Protein AF-A0A1R3GXD6-F1 (afdb_monomer)

Nearest PDB structures (foldseek):
  7ms2-assembly1_B  TM=8.684E-01  e=3.725E-03  Acetivibrio thermocellus AD2
  5tf0-assembly1_B  TM=8.645E-01  e=7.973E-03  Bacteroides intestinalis DSM 17393
  8j9f-assembly2_A  TM=7.943E-01  e=5.449E-03  Paenibacillus relictisesami
  8xru-assembly1_B  TM=8.724E-01  e=1.373E-02  Cellulosimicrobium
  8j9f-assembly1_B  TM=7.956E-01  e=7.973E-03  Paenibacillus relictisesami

InterPro domains:
  IPR013783 Immunoglobulin-like fold [G3DSA:2.60.40.10] (4-85)
  IPR026891 Fibronectin type III-like domain [PF14310] (20-73)
  IPR026891 Fibronectin type III-like domain [SM01217] (20-86)
  IPR044993 Beta-D-xylosidase [PTHR42721] (5-80)

Foldseek 3Di:
DDKDKDKDKDFAQAQAKDKDKDWDWDADDPDAPPWDRIDTQDMDIDTAGHRGIDIDMDIGPCQSRQFTQHPVRDTDNDDDDDDDDD

Mean predicted aligned error: 11.19 Å

Secondary structure (DSSP, 8-state):
--EEEEEEEEE--SSS-EEEEEEEEE-PPTT-TT--S-EEEEEEEEEE-TT-EEEEEEEEEHHHHH-EE-TTS-EE---S--PPP-

Organism: NCBI:txid93759

pLDDT: mean 70.85, std 17.81, range [33.69, 92.5]

Sequence (86 aa):
MMMGNFEIAVKNVGQKDGSDVVLVYSVPSKGIEGTPIKQLVEFERVNVGAKESKNVKFVLNACKALSIVDTTGYTLLPAGYRGFTR

Structure (mmCIF, N/CA/C/O backbone):
data_AF-A0A1R3GXD6-F1
#
_entry.id   AF-A0A1R3GXD6-F1
#
loop_
_atom_site.group_PDB
_atom_site.id
_atom_site.type_symbol
_atom_site.label_atom_id
_atom_site.label_alt_id
_atom_site.label_comp_id
_atom_site.label_asym_id
_atom_site.label_entity_id
_atom_site.label_seq_id
_atom_site.pdbx_PDB_ins_code
_atom_site.Cartn_x
_atom_site.Cartn_y
_atom_site.Cartn_z
_atom_site.occupancy
_atom_site.B_iso_or_equiv
_atom_site.auth_seq_id
_atom_site.auth_comp_id
_atom_site.auth_asym_id
_atom_site.auth_atom_id
_atom_site.pdbx_PDB_model_num
ATOM 1 N N . MET A 1 1 ? 20.605 0.083 1.344 1.00 49.94 1 MET A N 1
ATOM 2 C CA . MET A 1 1 ? 19.246 -0.330 0.922 1.00 49.94 1 MET A CA 1
ATOM 3 C C . MET A 1 1 ? 18.280 0.721 1.441 1.00 49.94 1 MET A C 1
ATOM 5 O O . MET A 1 1 ? 18.2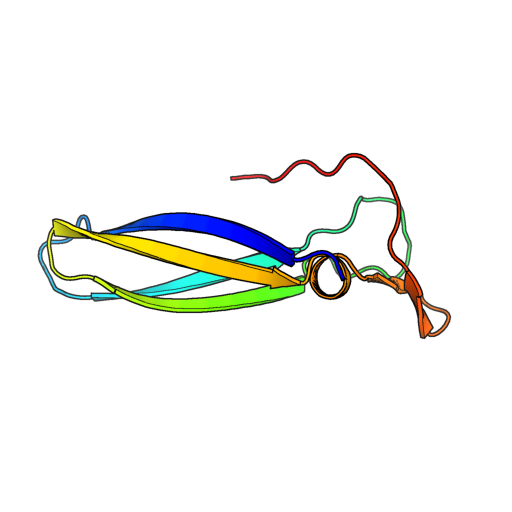92 0.959 2.640 1.00 49.94 1 MET A O 1
ATOM 9 N N . MET A 1 2 ? 17.556 1.430 0.571 1.00 54.47 2 MET A N 1
ATOM 10 C CA . MET A 1 2 ? 16.730 2.572 0.987 1.00 54.47 2 MET A CA 1
ATOM 11 C C . MET A 1 2 ? 15.314 2.081 1.315 1.00 54.47 2 MET A C 1
ATOM 13 O O . M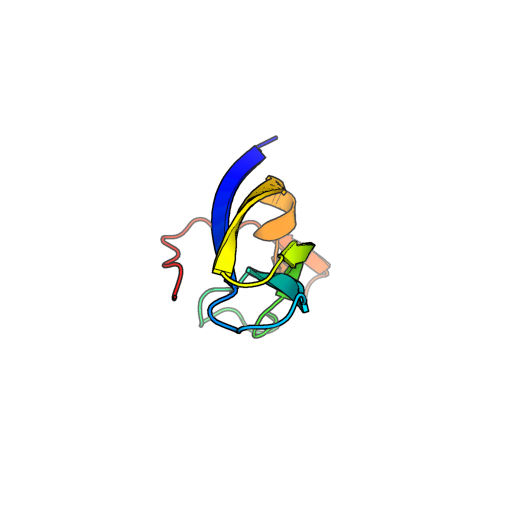ET A 1 2 ? 14.587 1.628 0.429 1.00 54.47 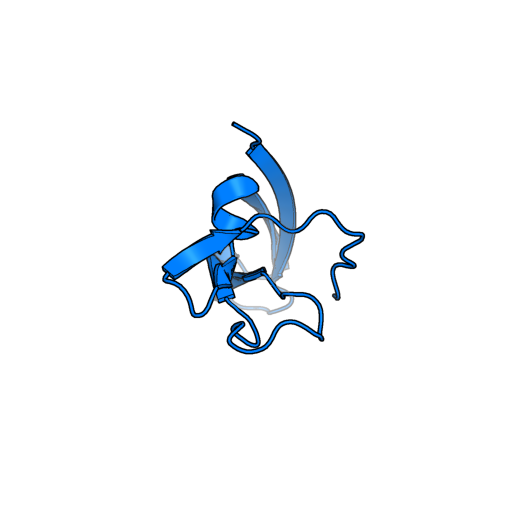2 MET A O 1
ATOM 17 N N . MET A 1 3 ? 14.959 2.103 2.598 1.00 61.34 3 MET A N 1
ATOM 18 C CA . MET A 1 3 ? 13.616 1.792 3.087 1.00 61.34 3 MET A CA 1
ATOM 19 C C . MET A 1 3 ? 12.883 3.103 3.349 1.00 61.34 3 MET A C 1
A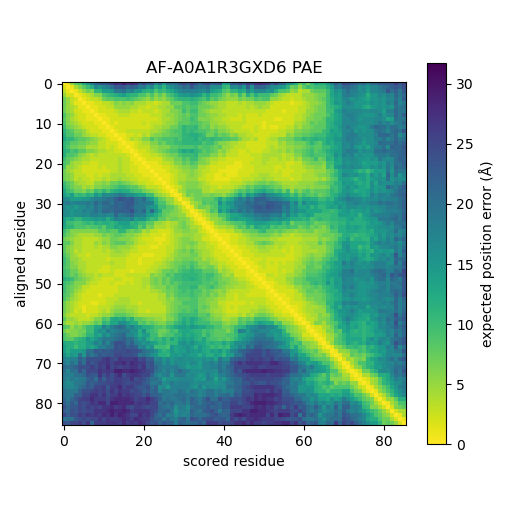TOM 21 O O . MET A 1 3 ? 13.380 3.946 4.091 1.00 61.34 3 MET A O 1
ATOM 25 N N . GLY A 1 4 ? 11.729 3.277 2.715 1.00 68.94 4 GLY A N 1
ATOM 26 C CA . GLY A 1 4 ? 10.802 4.358 3.021 1.00 68.94 4 GLY A CA 1
ATOM 27 C C . GLY A 1 4 ? 9.635 3.800 3.820 1.00 68.94 4 GLY A C 1
ATOM 28 O O . GLY A 1 4 ? 9.148 2.711 3.520 1.00 68.94 4 GLY A O 1
ATOM 29 N N . ASN A 1 5 ? 9.175 4.535 4.824 1.00 79.69 5 ASN A N 1
ATOM 30 C CA . ASN A 1 5 ? 7.941 4.215 5.524 1.00 79.69 5 ASN A CA 1
ATOM 31 C C . ASN A 1 5 ? 6.984 5.399 5.454 1.00 79.69 5 ASN A C 1
ATOM 33 O O . ASN A 1 5 ? 7.400 6.550 5.576 1.00 79.69 5 ASN A O 1
ATOM 37 N N . PHE A 1 6 ? 5.702 5.110 5.294 1.00 81.88 6 PHE A N 1
ATOM 38 C CA . PHE A 1 6 ? 4.643 6.101 5.431 1.00 81.88 6 PHE A CA 1
ATOM 39 C C . PHE A 1 6 ? 3.406 5.457 6.046 1.00 81.88 6 PHE A C 1
ATOM 41 O O . PHE A 1 6 ? 3.264 4.233 6.053 1.00 81.88 6 PHE A O 1
ATOM 48 N N . GLU A 1 7 ? 2.517 6.293 6.568 1.00 85.44 7 GLU A N 1
ATOM 49 C CA . GLU A 1 7 ? 1.273 5.859 7.194 1.00 85.44 7 GLU A CA 1
ATOM 50 C C . GLU A 1 7 ? 0.076 6.505 6.500 1.00 85.44 7 GLU A C 1
ATOM 52 O O . GLU A 1 7 ? 0.116 7.683 6.139 1.00 85.44 7 GLU A O 1
ATOM 57 N N . ILE A 1 8 ? -0.986 5.724 6.309 1.00 85.94 8 ILE A N 1
ATOM 58 C CA . ILE A 1 8 ? -2.259 6.183 5.748 1.00 85.94 8 ILE A CA 1
ATOM 59 C C . ILE A 1 8 ? -3.358 5.907 6.768 1.00 85.94 8 ILE A C 1
ATOM 61 O O . ILE A 1 8 ? -3.485 4.790 7.263 1.00 85.94 8 ILE A O 1
ATOM 65 N N . ALA A 1 9 ? -4.174 6.917 7.063 1.00 88.88 9 ALA A N 1
ATOM 66 C CA . ALA A 1 9 ? -5.354 6.763 7.902 1.00 88.88 9 ALA A CA 1
ATOM 67 C C . ALA A 1 9 ? -6.555 6.314 7.056 1.00 88.88 9 ALA A C 1
ATOM 69 O O . ALA A 1 9 ? -7.023 7.052 6.186 1.00 88.88 9 ALA A O 1
ATOM 70 N N . VAL A 1 10 ? -7.078 5.121 7.331 1.00 89.56 10 VAL A N 1
ATOM 71 C CA . VAL A 1 10 ? -8.309 4.587 6.739 1.00 89.56 10 VAL A CA 1
ATOM 72 C C . VAL A 1 10 ? -9.446 4.792 7.726 1.00 89.56 10 VAL A C 1
ATOM 74 O O . VAL A 1 10 ? -9.391 4.299 8.851 1.00 89.56 10 VAL A O 1
ATOM 77 N N . LYS A 1 11 ? -10.492 5.507 7.309 1.00 91.44 11 LYS A N 1
ATOM 78 C CA . LYS A 1 11 ? -11.671 5.785 8.134 1.00 91.44 11 LYS A CA 1
ATOM 79 C C . LYS A 1 11 ? -12.913 5.144 7.535 1.00 91.44 11 LYS A C 1
ATOM 81 O O . LYS A 1 11 ? -13.317 5.498 6.429 1.00 91.44 11 LYS A O 1
ATOM 86 N N . ASN A 1 12 ? -13.565 4.277 8.302 1.00 91.62 12 ASN A N 1
ATOM 87 C CA . ASN A 1 12 ? -14.879 3.762 7.947 1.00 91.62 12 ASN A CA 1
ATOM 88 C C . ASN A 1 12 ? -15.939 4.794 8.354 1.00 91.62 12 ASN A C 1
ATOM 90 O O . ASN A 1 12 ? -16.194 5.020 9.533 1.00 91.62 12 ASN A O 1
ATOM 94 N N . VAL A 1 13 ? -16.555 5.445 7.370 1.00 92.50 13 VAL A N 1
ATOM 95 C CA . VAL A 1 13 ? -17.643 6.419 7.588 1.00 92.50 13 VAL A CA 1
ATOM 96 C C . VAL A 1 13 ? -19.032 5.769 7.638 1.00 92.50 13 VAL A C 1
ATOM 98 O O . VAL A 1 13 ? -20.033 6.457 7.832 1.00 92.50 13 VAL A O 1
ATOM 101 N N . GLY A 1 14 ? -19.104 4.450 7.458 1.00 90.19 14 GLY A N 1
ATOM 102 C CA . GLY A 1 14 ? -20.328 3.665 7.496 1.00 90.19 14 GLY A CA 1
ATOM 103 C C . GLY A 1 14 ? -20.785 3.306 8.911 1.00 90.19 14 GLY A C 1
ATOM 104 O O . GLY A 1 14 ? -20.085 3.491 9.906 1.00 90.19 14 GLY A O 1
ATOM 105 N N . GLN A 1 15 ? -22.001 2.762 8.987 1.00 91.56 15 GLN A N 1
ATOM 106 C CA . GLN A 1 15 ? -22.620 2.289 10.234 1.00 91.56 15 GLN A CA 1
ATOM 107 C C . GLN A 1 15 ? -22.390 0.795 10.501 1.00 91.56 15 GLN A C 1
ATOM 109 O O . GLN A 1 15 ? -22.930 0.255 11.461 1.00 91.56 15 GLN A O 1
ATOM 114 N N . LYS A 1 16 ? -21.633 0.117 9.636 1.00 91.50 16 LYS A N 1
ATOM 115 C CA . LYS A 1 16 ? -21.340 -1.312 9.739 1.00 91.50 16 LYS A CA 1
ATOM 116 C C . LYS A 1 16 ? -19.841 -1.533 9.683 1.00 91.50 16 LYS A C 1
ATOM 118 O O . LYS A 1 16 ? -19.131 -0.800 8.991 1.00 91.50 16 LYS A O 1
ATOM 123 N N . ASP A 1 17 ? -19.401 -2.567 10.380 1.00 89.94 17 ASP A N 1
ATOM 124 C CA . ASP A 1 17 ? -18.027 -3.035 10.310 1.00 89.94 17 ASP A CA 1
ATOM 125 C C . ASP A 1 17 ? -17.720 -3.516 8.893 1.00 89.94 17 ASP A C 1
ATOM 127 O O . ASP A 1 17 ? -18.567 -4.111 8.217 1.00 89.94 17 ASP A O 1
ATOM 131 N N . GLY A 1 18 ? -16.509 -3.224 8.433 1.00 89.94 18 GLY A N 1
ATOM 132 C CA . GLY A 1 18 ? -16.084 -3.535 7.080 1.00 89.94 18 GLY A CA 1
ATOM 133 C C . GLY A 1 18 ? -14.605 -3.873 7.011 1.00 89.94 18 GLY A C 1
ATOM 134 O O . GLY A 1 18 ? -13.823 -3.585 7.917 1.00 89.94 18 GLY A O 1
ATOM 135 N N . SER A 1 19 ? -14.224 -4.493 5.902 1.00 88.44 19 SER A N 1
ATOM 136 C CA . SER A 1 19 ? -12.827 -4.680 5.530 1.00 88.44 19 SER A CA 1
ATOM 137 C C . SER A 1 19 ? -12.565 -3.928 4.240 1.00 88.44 19 SER A C 1
ATOM 139 O O . SER A 1 19 ? -13.325 -4.115 3.289 1.00 88.44 19 SER A O 1
ATOM 141 N N . ASP A 1 20 ? -11.486 -3.163 4.194 1.00 86.38 20 ASP A N 1
ATOM 142 C CA . ASP A 1 20 ? -11.033 -2.485 2.985 1.00 86.38 20 ASP A CA 1
ATOM 143 C C . ASP A 1 20 ? -9.587 -2.882 2.665 1.00 86.38 20 ASP A C 1
ATOM 145 O O . ASP A 1 20 ? -8.843 -3.315 3.553 1.00 86.38 20 ASP A O 1
ATOM 149 N N . VAL A 1 21 ? -9.193 -2.800 1.396 1.00 87.94 21 VAL A N 1
ATOM 150 C CA . VAL A 1 21 ? -7.836 -3.145 0.948 1.00 87.94 21 VAL A CA 1
ATOM 151 C C . VAL A 1 21 ? -7.172 -1.902 0.387 1.00 87.94 21 VAL A C 1
ATOM 153 O O . VAL A 1 21 ? -7.567 -1.380 -0.654 1.00 87.94 21 VAL A O 1
ATOM 156 N N . VAL A 1 22 ? -6.121 -1.452 1.062 1.00 86.12 22 VAL A N 1
ATOM 157 C CA . VAL A 1 22 ? -5.307 -0.330 0.608 1.00 86.12 22 VAL A CA 1
ATOM 158 C C . VAL A 1 22 ? -4.252 -0.861 -0.356 1.00 86.12 22 VAL A C 1
ATOM 160 O O . VAL A 1 22 ? -3.481 -1.756 -0.015 1.00 86.12 22 VAL A O 1
ATOM 163 N N . LEU A 1 23 ? -4.227 -0.310 -1.569 1.00 86.06 23 LEU A N 1
ATOM 164 C CA . LEU A 1 23 ? -3.328 -0.705 -2.652 1.00 86.06 23 LEU A CA 1
ATOM 165 C C . LEU A 1 23 ? -2.352 0.438 -2.942 1.00 86.06 23 LEU A C 1
ATOM 167 O O . LEU A 1 23 ? -2.776 1.559 -3.228 1.00 86.06 23 LEU A O 1
ATOM 171 N N . VAL A 1 24 ? -1.052 0.156 -2.913 1.00 82.44 24 VAL A N 1
ATOM 172 C CA . VAL A 1 24 ? -0.001 1.136 -3.199 1.00 82.44 24 VAL A CA 1
ATOM 173 C C . VAL A 1 24 ? 0.571 0.872 -4.585 1.00 82.44 24 VAL A C 1
ATOM 175 O O . VAL A 1 24 ? 1.110 -0.203 -4.852 1.00 82.44 24 VAL A O 1
ATOM 178 N N . TYR A 1 25 ? 0.495 1.871 -5.464 1.00 80.06 25 TYR A N 1
ATOM 179 C CA . TYR A 1 25 ? 1.001 1.780 -6.832 1.00 80.06 25 TYR A CA 1
ATOM 180 C C . TYR A 1 25 ? 2.216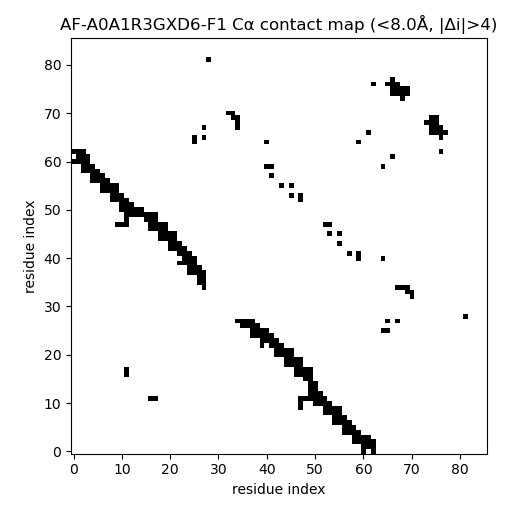 2.681 -7.053 1.00 80.06 25 TYR A C 1
ATOM 182 O O . TYR A 1 25 ? 2.226 3.843 -6.649 1.00 80.06 25 TYR A O 1
ATOM 190 N N . SER A 1 26 ? 3.208 2.162 -7.770 1.00 75.31 26 SER A N 1
ATOM 191 C CA . SER A 1 26 ? 4.292 2.935 -8.368 1.00 75.31 26 SER A CA 1
ATOM 192 C C . SER A 1 26 ? 3.914 3.329 -9.791 1.00 75.31 26 SER A C 1
ATOM 194 O O . SER A 1 26 ? 3.411 2.509 -10.564 1.00 75.31 26 SER A O 1
ATOM 196 N N . VAL A 1 27 ? 4.118 4.602 -10.124 1.00 72.94 27 VAL A N 1
ATOM 197 C CA . VAL A 1 27 ? 3.780 5.170 -11.432 1.00 72.94 27 VAL A CA 1
ATOM 198 C C . VAL A 1 27 ? 5.057 5.732 -12.055 1.00 72.94 27 VAL A C 1
ATOM 200 O O . VAL A 1 27 ? 5.623 6.693 -11.518 1.00 72.94 27 VAL A O 1
ATOM 203 N N . PRO A 1 28 ? 5.547 5.153 -13.162 1.00 68.12 28 PRO A N 1
ATOM 204 C CA . PRO A 1 28 ? 6.724 5.671 -13.837 1.00 68.12 28 PRO A CA 1
ATOM 205 C C . PRO A 1 28 ? 6.412 6.983 -14.571 1.00 68.12 28 PRO A C 1
ATOM 207 O O . PRO A 1 28 ? 5.274 7.289 -14.929 1.00 68.12 28 PRO A O 1
ATOM 210 N N . SER A 1 29 ? 7.443 7.802 -14.777 1.00 64.56 29 SER A N 1
ATOM 211 C CA . SER A 1 29 ? 7.337 9.059 -15.525 1.00 64.56 29 SER A CA 1
ATOM 212 C C . SER A 1 29 ? 7.057 8.773 -16.998 1.00 64.56 29 SER A C 1
ATOM 214 O O . SER A 1 29 ? 7.729 7.939 -17.602 1.00 64.56 29 SER A O 1
ATOM 216 N N . LYS A 1 30 ? 6.103 9.504 -17.584 1.00 60.41 30 LYS A N 1
ATOM 217 C CA . LYS A 1 30 ? 5.803 9.439 -19.019 1.00 60.41 30 LYS A CA 1
ATOM 218 C C . LYS A 1 30 ? 7.065 9.782 -19.819 1.00 60.41 30 LYS A C 1
ATOM 220 O O . LYS A 1 30 ? 7.658 10.828 -19.574 1.00 60.41 30 LYS A O 1
ATOM 225 N N . GLY A 1 31 ? 7.461 8.913 -20.747 1.00 58.03 31 GLY A N 1
ATOM 226 C CA . GLY A 1 31 ? 8.615 9.139 -21.628 1.00 58.03 31 GLY A CA 1
ATOM 227 C C . GLY A 1 31 ? 9.591 7.969 -21.754 1.00 58.03 31 GLY A C 1
ATOM 228 O O . GLY A 1 31 ? 10.528 8.072 -22.534 1.00 58.03 31 GLY A O 1
ATOM 229 N N . ILE A 1 32 ? 9.381 6.869 -21.022 1.00 61.47 32 ILE A N 1
ATOM 230 C CA . ILE A 1 32 ? 10.169 5.638 -21.176 1.00 61.47 32 ILE A CA 1
ATOM 231 C C . ILE A 1 32 ? 9.283 4.590 -21.866 1.00 61.47 32 ILE A C 1
ATOM 233 O O . ILE A 1 32 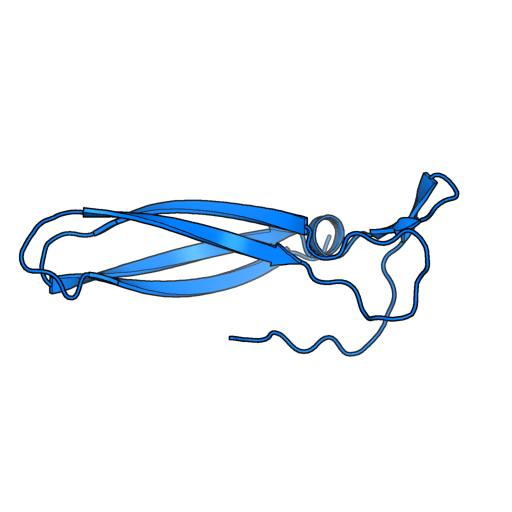? 8.303 4.119 -21.276 1.00 61.47 32 ILE A O 1
ATOM 237 N N . GLU A 1 33 ? 9.591 4.267 -23.125 1.00 60.03 33 GLU A N 1
ATOM 238 C CA . GLU A 1 33 ? 8.934 3.173 -23.853 1.00 60.03 33 GLU A CA 1
ATOM 239 C C . GLU A 1 33 ? 9.137 1.840 -23.116 1.00 60.03 33 GLU A C 1
ATOM 241 O O . GLU A 1 33 ? 10.187 1.590 -22.534 1.00 60.03 33 GLU A O 1
ATOM 246 N N . GLY A 1 34 ? 8.103 0.995 -23.093 1.00 63.44 34 GLY A N 1
ATOM 247 C CA . GLY A 1 34 ? 8.138 -0.304 -22.409 1.00 63.44 34 GLY A CA 1
ATOM 248 C C . GLY A 1 34 ? 7.829 -0.280 -20.907 1.00 63.44 34 GLY A C 1
ATOM 249 O O . GLY A 1 34 ? 7.826 -1.337 -20.281 1.00 63.44 34 GLY A O 1
ATOM 250 N N . THR A 1 35 ? 7.520 0.881 -20.314 1.00 65.00 35 THR A N 1
ATOM 251 C CA . THR A 1 35 ? 7.208 0.969 -18.875 1.00 65.00 35 THR A CA 1
ATOM 252 C C . THR A 1 35 ? 5.726 0.743 -18.554 1.00 65.00 35 THR A C 1
ATOM 254 O O . THR A 1 35 ? 4.851 1.209 -19.290 1.00 65.00 35 THR A O 1
ATOM 257 N N . PRO A 1 36 ? 5.402 0.027 -17.456 1.00 66.31 36 PRO A N 1
ATOM 258 C CA . PRO A 1 36 ? 4.018 -0.237 -17.074 1.00 66.31 36 PRO A CA 1
ATOM 259 C C . PRO A 1 36 ? 3.296 1.054 -16.676 1.00 66.31 36 PRO A C 1
ATOM 261 O O . PRO A 1 36 ? 3.859 1.906 -15.999 1.00 66.31 36 PRO A O 1
ATOM 264 N N . ILE A 1 37 ? 2.015 1.184 -17.036 1.00 70.56 37 ILE A N 1
ATOM 265 C CA . ILE A 1 37 ? 1.210 2.385 -16.732 1.00 70.56 37 ILE A CA 1
ATOM 266 C C . ILE A 1 37 ? 1.156 2.640 -15.214 1.00 70.56 37 ILE A C 1
ATOM 268 O O . ILE A 1 37 ? 1.284 3.781 -14.772 1.00 70.56 37 ILE A O 1
ATOM 272 N N . LYS A 1 38 ? 0.966 1.577 -14.420 1.00 74.31 38 LYS A N 1
ATOM 273 C CA . LYS A 1 38 ? 1.065 1.546 -12.953 1.00 74.31 38 LYS A CA 1
ATOM 274 C C . LYS A 1 38 ? 1.480 0.138 -12.524 1.00 74.31 38 LYS A C 1
ATOM 276 O O . LYS A 1 38 ? 1.041 -0.831 -13.139 1.00 74.31 38 LYS A O 1
ATOM 281 N N . GLN A 1 39 ? 2.258 0.018 -11.455 1.00 77.31 39 GLN A N 1
ATOM 282 C CA . GLN A 1 39 ? 2.657 -1.267 -10.877 1.00 77.31 39 GLN A CA 1
ATOM 283 C C . GLN A 1 39 ? 2.253 -1.321 -9.406 1.00 77.31 39 GLN A C 1
ATOM 285 O O . GLN A 1 39 ? 2.578 -0.407 -8.653 1.00 77.31 39 GLN A O 1
ATOM 290 N N . LEU A 1 40 ? 1.549 -2.376 -8.989 1.00 79.88 40 LEU A N 1
ATOM 291 C CA . LEU A 1 40 ? 1.254 -2.603 -7.574 1.00 79.88 40 LEU A CA 1
ATOM 292 C C . LEU A 1 40 ? 2.557 -2.967 -6.856 1.00 79.88 40 LEU A C 1
ATOM 294 O O . LEU A 1 40 ? 3.236 -3.911 -7.259 1.00 79.88 40 LEU A O 1
ATOM 298 N N . VAL A 1 41 ? 2.914 -2.204 -5.826 1.00 79.56 41 VAL A N 1
ATOM 299 C CA . VAL A 1 41 ? 4.161 -2.401 -5.071 1.00 79.56 41 VAL A CA 1
ATOM 300 C C . VAL A 1 41 ? 3.934 -2.920 -3.663 1.00 79.56 41 VAL A C 1
ATOM 302 O O . VAL A 1 41 ? 4.831 -3.559 -3.129 1.00 79.56 41 VAL A O 1
ATOM 305 N N . GLU A 1 42 ? 2.762 -2.665 -3.081 1.00 80.50 42 GLU A N 1
ATOM 306 C CA . GLU A 1 42 ? 2.380 -3.165 -1.761 1.00 80.50 42 GLU A CA 1
ATOM 307 C C . GLU A 1 42 ? 0.858 -3.125 -1.607 1.00 80.50 42 GLU A C 1
ATOM 309 O O . GLU A 1 42 ? 0.185 -2.310 -2.250 1.00 80.50 42 GLU A O 1
ATOM 314 N N . PHE A 1 43 ? 0.305 -3.987 -0.760 1.00 86.81 43 PHE A N 1
ATOM 315 C CA . PHE A 1 43 ? -1.108 -3.934 -0.398 1.00 86.81 43 PHE A CA 1
ATOM 316 C C . PHE A 1 43 ? -1.320 -4.396 1.040 1.00 86.81 43 PHE A C 1
ATOM 318 O O . PHE A 1 43 ? -0.651 -5.308 1.516 1.00 86.81 43 PHE A O 1
ATOM 325 N N . GLU A 1 44 ? -2.291 -3.800 1.724 1.00 85.25 44 GLU A N 1
ATOM 326 C CA . GLU A 1 44 ? -2.652 -4.204 3.080 1.00 85.25 44 GLU A CA 1
ATOM 327 C C . GLU A 1 44 ? -4.169 -4.235 3.238 1.00 85.25 44 GLU A C 1
ATOM 329 O O . GLU A 1 44 ? -4.878 -3.293 2.872 1.00 85.25 44 GLU A O 1
ATOM 334 N N . ARG A 1 45 ? -4.679 -5.347 3.775 1.00 88.38 45 ARG A N 1
ATOM 335 C CA . ARG A 1 45 ? -6.094 -5.489 4.110 1.00 88.38 45 ARG A CA 1
ATOM 336 C C . ARG A 1 45 ? -6.321 -5.054 5.547 1.00 88.38 45 ARG A C 1
ATOM 338 O O . ARG A 1 45 ? -5.708 -5.590 6.465 1.00 88.38 45 ARG A O 1
ATOM 345 N N . VAL A 1 46 ? -7.270 -4.149 5.736 1.00 88.50 46 VAL A N 1
ATOM 346 C CA . VAL A 1 46 ? -7.542 -3.514 7.020 1.00 88.50 46 VAL A CA 1
ATOM 347 C C . VAL A 1 46 ? -9.004 -3.723 7.367 1.00 88.50 46 VAL A C 1
ATOM 349 O O . VAL A 1 46 ? -9.903 -3.365 6.611 1.00 88.50 46 VAL A O 1
ATOM 352 N N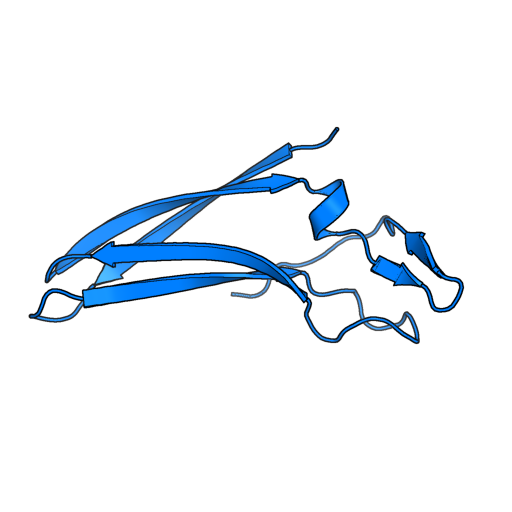 . ASN A 1 47 ? -9.249 -4.298 8.539 1.00 90.25 47 ASN A N 1
ATOM 353 C CA . ASN A 1 47 ? -10.592 -4.398 9.098 1.00 90.25 47 ASN A CA 1
ATOM 354 C C . ASN A 1 47 ? -10.846 -3.159 9.953 1.00 90.25 47 ASN A C 1
ATOM 356 O O . ASN A 1 47 ? -10.115 -2.941 10.923 1.00 90.25 47 ASN A O 1
ATOM 360 N N . VAL A 1 48 ? -11.851 -2.363 9.599 1.00 89.00 48 VAL A N 1
ATOM 361 C CA . VAL A 1 48 ? -12.189 -1.098 10.261 1.00 89.00 48 VAL A CA 1
ATOM 362 C C . VAL A 1 48 ? -13.657 -1.151 10.680 1.00 89.00 48 VAL A C 1
ATOM 364 O O . VAL A 1 48 ? -14.556 -1.271 9.839 1.00 89.00 48 VAL A O 1
ATOM 367 N N . GLY A 1 49 ? -13.902 -1.088 11.986 1.00 90.56 49 GLY A N 1
ATOM 368 C CA . GLY A 1 49 ? -15.240 -1.079 12.564 1.00 90.56 49 GLY A CA 1
ATOM 369 C C . GLY A 1 49 ? -16.042 0.163 12.174 1.00 90.56 49 GLY A C 1
ATOM 370 O O . GLY A 1 49 ? -15.501 1.141 11.650 1.00 90.56 49 GLY A O 1
ATOM 371 N N . ALA A 1 50 ? -17.348 0.140 12.415 1.00 90.38 50 ALA A N 1
ATOM 372 C CA . ALA A 1 50 ? -18.227 1.271 12.139 1.00 90.38 50 ALA A CA 1
ATOM 373 C C . ALA A 1 50 ? -17.714 2.553 12.823 1.00 90.38 50 ALA A C 1
ATOM 375 O O . ALA A 1 50 ? -17.466 2.569 14.029 1.00 90.38 50 ALA A O 1
ATOM 376 N N . LYS A 1 51 ? -17.579 3.644 12.057 1.00 90.19 51 LYS A N 1
ATOM 377 C CA . LYS A 1 51 ? -17.039 4.944 12.512 1.00 90.19 51 LYS A CA 1
ATOM 378 C C . LYS A 1 51 ? -15.584 4.916 13.014 1.00 90.19 51 LYS A C 1
ATOM 380 O O . LYS A 1 51 ? -15.096 5.947 13.481 1.00 90.19 51 LYS A O 1
ATOM 385 N N . GLU A 1 52 ? -14.884 3.789 12.907 1.00 90.69 52 GLU A N 1
ATOM 386 C CA . GLU A 1 52 ? -13.494 3.647 13.342 1.00 90.69 52 GLU A CA 1
ATOM 387 C C . GLU A 1 52 ? -12.528 4.259 12.311 1.00 90.69 52 GLU A C 1
ATOM 389 O O . GLU A 1 52 ? -12.833 4.407 11.123 1.00 90.69 52 GLU A O 1
ATOM 394 N N . SER A 1 53 ? -11.342 4.653 12.771 1.00 90.56 53 SER A N 1
ATOM 395 C CA . SER A 1 53 ? -10.209 5.017 11.920 1.00 90.56 53 SER A CA 1
ATOM 396 C C . SER A 1 53 ? -8.982 4.215 12.330 1.00 90.56 53 SER A C 1
ATOM 398 O O . SER A 1 53 ? -8.691 4.118 13.521 1.00 90.56 53 SER A O 1
ATOM 400 N N . LYS A 1 54 ? -8.257 3.664 11.357 1.00 89.12 54 LYS A N 1
ATOM 401 C CA . LYS A 1 54 ? -7.012 2.921 11.576 1.00 89.12 54 LYS A CA 1
ATOM 402 C C . LYS A 1 54 ? -5.886 3.494 10.738 1.00 89.12 54 LYS A C 1
ATOM 404 O O . LYS A 1 54 ? -6.072 3.768 9.556 1.00 89.12 54 LYS A O 1
ATOM 409 N N . ASN A 1 55 ? -4.716 3.626 11.350 1.00 88.88 55 ASN A N 1
ATOM 410 C CA . ASN A 1 55 ? -3.494 3.964 10.636 1.00 88.88 55 ASN A CA 1
ATOM 411 C C . ASN A 1 55 ? -2.827 2.685 10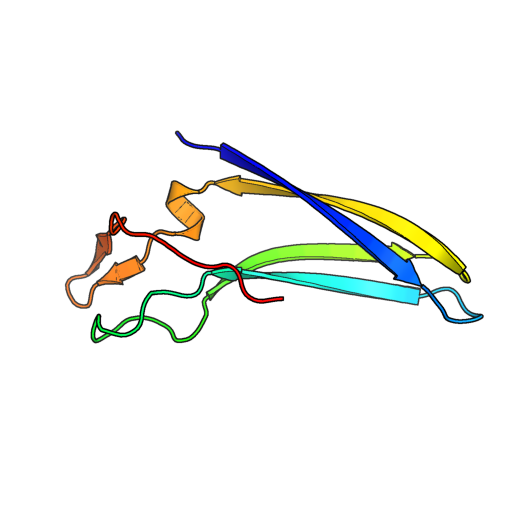.143 1.00 88.88 55 ASN A C 1
ATOM 413 O O . ASN A 1 55 ? -2.628 1.740 10.905 1.00 88.88 55 ASN A O 1
ATOM 417 N N . VAL A 1 56 ? -2.490 2.686 8.864 1.00 85.94 56 VAL A N 1
ATOM 418 C CA . VAL A 1 56 ? -1.910 1.564 8.135 1.00 85.94 56 VAL A CA 1
ATOM 419 C C . VAL A 1 56 ? -0.495 1.959 7.768 1.00 85.94 56 VAL A C 1
ATOM 421 O O . VAL A 1 56 ? -0.300 2.993 7.121 1.00 85.94 56 VAL A O 1
ATOM 424 N N . LYS A 1 57 ? 0.491 1.184 8.219 1.00 86.88 57 LYS A N 1
ATOM 425 C CA . LYS A 1 57 ? 1.904 1.517 8.050 1.00 86.88 57 LYS A CA 1
ATOM 426 C C . LYS A 1 57 ? 2.514 0.685 6.938 1.00 86.88 57 LYS A C 1
ATOM 428 O O . LYS A 1 57 ? 2.757 -0.503 7.105 1.00 86.88 57 LYS A O 1
ATOM 433 N N . PHE A 1 58 ? 2.883 1.356 5.857 1.00 81.50 58 PHE A N 1
ATOM 434 C CA . PHE A 1 58 ? 3.575 0.733 4.741 1.00 81.50 58 PHE A CA 1
ATOM 435 C C . PHE A 1 58 ? 5.081 0.895 4.902 1.00 81.50 58 PHE A C 1
ATOM 437 O O . PHE A 1 58 ? 5.584 2.000 5.126 1.00 81.50 58 PHE A O 1
ATOM 444 N N . VAL A 1 59 ? 5.806 -0.213 4.761 1.00 79.75 59 VAL A N 1
ATOM 445 C CA . VAL A 1 59 ? 7.269 -0.228 4.696 1.00 79.75 59 VAL A CA 1
ATOM 446 C C . VAL A 1 59 ? 7.658 -0.658 3.294 1.00 79.75 59 VAL A C 1
ATOM 448 O O . VAL A 1 59 ? 7.591 -1.830 2.946 1.00 79.75 59 VAL A O 1
ATOM 451 N N . LEU A 1 60 ? 8.072 0.306 2.481 1.00 71.44 60 LEU A N 1
ATOM 452 C CA . LEU A 1 60 ? 8.438 0.070 1.095 1.00 71.44 60 LEU A CA 1
ATOM 453 C C . LEU A 1 60 ? 9.948 0.037 0.947 1.00 71.44 60 LEU A C 1
ATOM 455 O O . LEU A 1 60 ? 10.684 0.931 1.375 1.00 71.44 60 LEU A O 1
ATOM 459 N N . ASN A 1 61 ? 10.415 -0.968 0.224 1.00 70.56 61 ASN A N 1
ATOM 460 C CA . ASN A 1 61 ? 11.749 -0.928 -0.335 1.00 70.56 61 ASN A CA 1
ATOM 461 C C . ASN A 1 61 ? 11.729 -0.007 -1.558 1.00 70.56 61 ASN A C 1
ATOM 463 O O . ASN A 1 61 ? 11.292 -0.422 -2.630 1.00 70.56 61 ASN A O 1
ATOM 467 N N . ALA A 1 62 ? 12.204 1.230 -1.404 1.00 62.84 62 ALA A N 1
ATOM 468 C CA . ALA A 1 62 ? 12.158 2.242 -2.458 1.00 62.84 62 ALA A CA 1
ATOM 469 C C . ALA A 1 62 ? 12.889 1.780 -3.726 1.00 62.84 62 ALA A C 1
ATOM 471 O O . ALA A 1 62 ? 12.424 2.033 -4.832 1.00 62.84 62 ALA A O 1
ATOM 472 N N . CYS A 1 63 ? 13.984 1.027 -3.573 1.00 61.50 63 CYS A N 1
ATOM 473 C CA . CYS A 1 63 ? 14.693 0.452 -4.708 1.00 61.50 63 CYS A CA 1
ATOM 474 C C . CYS A 1 63 ? 13.826 -0.572 -5.445 1.00 61.50 63 CYS A C 1
ATOM 476 O O . CYS A 1 63 ? 13.755 -0.498 -6.658 1.00 61.50 63 CYS A O 1
ATOM 478 N N . LYS A 1 64 ? 13.128 -1.487 -4.763 1.00 63.25 64 LYS A N 1
ATOM 479 C CA . LYS A 1 64 ? 12.247 -2.466 -5.435 1.00 63.25 64 LYS A CA 1
ATOM 480 C C . LYS A 1 64 ? 10.948 -1.848 -5.964 1.00 63.25 64 LYS A C 1
ATOM 482 O O . LYS A 1 64 ? 10.481 -2.253 -7.018 1.00 63.25 64 LYS A O 1
ATOM 487 N N . ALA A 1 65 ? 10.382 -0.873 -5.257 1.00 56.91 65 ALA A N 1
ATOM 488 C CA . ALA A 1 65 ? 9.110 -0.243 -5.606 1.00 56.91 65 ALA A CA 1
ATOM 489 C C . ALA A 1 65 ? 9.232 0.760 -6.770 1.00 56.91 65 ALA A C 1
ATOM 491 O O . ALA A 1 65 ? 8.292 0.940 -7.539 1.00 56.91 65 ALA A O 1
ATOM 492 N N . LEU A 1 66 ? 10.385 1.422 -6.913 1.00 56.78 66 LEU A N 1
ATOM 493 C CA . LEU A 1 66 ? 10.650 2.394 -7.986 1.00 56.78 66 LEU A CA 1
ATOM 494 C C . LEU A 1 66 ? 11.485 1.811 -9.130 1.00 56.78 66 LEU A C 1
ATOM 496 O O . LEU A 1 66 ? 11.774 2.517 -10.095 1.00 56.78 66 LEU A O 1
ATOM 500 N N . SER A 1 67 ? 11.896 0.551 -9.001 1.00 54.78 67 SER A N 1
ATOM 501 C CA . SER A 1 67 ? 12.598 -0.180 -10.045 1.00 54.78 67 SER A CA 1
ATOM 502 C C . SER A 1 67 ? 11.677 -0.410 -11.232 1.00 54.78 67 SER A C 1
ATOM 504 O O . SER A 1 67 ? 10.617 -1.018 -11.094 1.00 54.78 67 SER A O 1
ATOM 506 N N . ILE A 1 68 ? 12.106 0.053 -12.396 1.00 52.91 68 ILE A N 1
ATOM 507 C CA . ILE A 1 68 ? 11.448 -0.193 -13.673 1.00 52.91 68 ILE A CA 1
ATOM 508 C C . ILE A 1 68 ? 12.320 -1.185 -14.430 1.00 52.91 68 ILE A C 1
ATOM 510 O O . ILE A 1 68 ? 13.523 -0.969 -14.548 1.00 52.91 68 ILE A O 1
ATOM 514 N N . VAL A 1 69 ? 11.732 -2.257 -14.946 1.00 48.31 69 VAL A N 1
ATOM 515 C CA . VAL A 1 69 ? 12.443 -3.141 -15.872 1.00 48.31 69 VAL A CA 1
ATOM 516 C C . VAL A 1 69 ? 12.331 -2.532 -17.266 1.00 48.31 69 VAL A C 1
ATOM 518 O O . VAL A 1 69 ? 11.225 -2.340 -17.767 1.00 48.31 69 VAL A O 1
ATOM 521 N N . ASP A 1 70 ? 13.469 -2.166 -17.848 1.00 42.34 70 ASP A N 1
ATOM 522 C CA . ASP A 1 70 ? 13.556 -1.689 -19.227 1.00 42.34 70 ASP A CA 1
ATOM 523 C C . ASP A 1 70 ? 13.392 -2.854 -20.223 1.00 42.34 70 ASP A C 1
ATOM 525 O O . ASP A 1 70 ? 13.563 -4.024 -19.873 1.00 42.34 70 ASP A O 1
ATOM 529 N N . THR A 1 71 ? 13.092 -2.540 -21.483 1.00 44.22 71 THR A N 1
ATOM 530 C CA . THR A 1 71 ? 12.896 -3.484 -22.604 1.00 44.22 71 THR A CA 1
ATOM 531 C C . THR A 1 71 ? 14.085 -4.415 -22.869 1.00 44.22 71 THR A C 1
ATOM 533 O O . THR A 1 71 ? 13.943 -5.453 -23.511 1.00 44.22 71 THR A O 1
ATOM 536 N N . THR A 1 72 ? 15.249 -4.070 -22.328 1.00 43.94 72 THR A N 1
ATOM 537 C CA . THR A 1 72 ? 16.497 -4.836 -22.364 1.00 43.94 72 THR A CA 1
ATOM 538 C C . THR A 1 72 ? 16.635 -5.843 -21.209 1.00 43.94 72 THR A C 1
ATOM 540 O O . THR A 1 72 ? 17.599 -6.604 -21.169 1.00 43.94 72 THR A O 1
ATOM 543 N N . GLY A 1 73 ? 15.681 -5.877 -20.270 1.00 39.72 73 GLY A N 1
ATOM 544 C CA . GLY A 1 73 ? 15.687 -6.749 -19.090 1.00 39.72 73 GLY A CA 1
ATOM 545 C C . GLY A 1 73 ? 16.464 -6.192 -17.892 1.00 39.72 73 GLY A C 1
ATOM 546 O O . GLY A 1 73 ? 16.602 -6.882 -16.881 1.00 39.72 73 GLY A O 1
ATOM 547 N N . TYR A 1 74 ? 16.960 -4.953 -17.971 1.00 39.31 74 TYR A N 1
ATOM 548 C CA . TYR A 1 74 ? 17.667 -4.300 -16.869 1.00 39.31 74 TYR A CA 1
ATOM 549 C C . TYR A 1 74 ? 16.712 -3.571 -15.926 1.00 39.31 74 TYR A C 1
ATOM 551 O O . TYR A 1 74 ? 15.850 -2.802 -16.345 1.00 39.31 74 TYR A O 1
ATOM 559 N N . THR A 1 75 ? 16.916 -3.771 -14.626 1.00 47.59 75 THR A N 1
ATOM 560 C CA . THR A 1 75 ? 16.222 -3.028 -13.577 1.00 47.59 75 THR A CA 1
ATOM 561 C C . THR A 1 75 ? 16.869 -1.657 -13.398 1.00 47.59 75 THR A C 1
ATOM 563 O O . THR A 1 75 ? 17.971 -1.545 -12.860 1.00 47.59 75 THR A O 1
ATOM 566 N N . LEU A 1 76 ? 16.182 -0.609 -13.838 1.00 48.78 76 LEU A N 1
ATOM 567 C CA . LEU A 1 76 ? 16.629 0.773 -13.739 1.00 48.78 76 LEU A CA 1
ATOM 568 C C . LEU A 1 76 ? 15.944 1.481 -12.564 1.00 48.78 76 LEU A C 1
ATOM 570 O O . LEU A 1 76 ? 14.744 1.336 -12.335 1.00 48.78 76 LEU A O 1
ATOM 574 N N . LEU A 1 77 ? 16.714 2.305 -11.850 1.00 51.03 77 LEU A N 1
ATOM 575 C CA . LEU A 1 77 ? 16.219 3.307 -10.903 1.00 51.03 77 LEU A CA 1
ATOM 576 C C . LEU A 1 77 ? 16.464 4.694 -11.511 1.00 51.03 77 LEU A C 1
ATOM 578 O O . LEU A 1 77 ? 17.546 5.253 -11.323 1.00 51.03 77 LEU A O 1
ATOM 582 N N . PRO A 1 78 ? 15.508 5.264 -12.271 1.00 51.12 78 PRO A N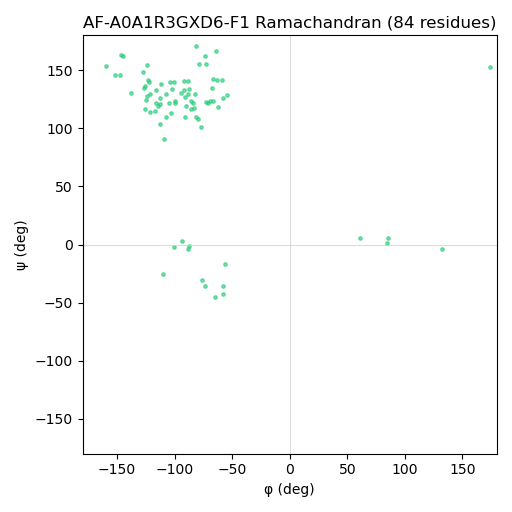 1
ATOM 583 C CA . PRO A 1 78 ? 15.717 6.558 -12.900 1.00 51.12 78 PRO A CA 1
ATOM 584 C C . PRO A 1 78 ? 15.670 7.657 -11.836 1.00 51.12 78 PRO A C 1
ATOM 586 O O . PRO A 1 78 ? 14.659 7.805 -11.141 1.00 51.12 78 PRO A O 1
ATOM 589 N N . ALA A 1 79 ? 16.748 8.433 -11.729 1.00 41.97 79 ALA A N 1
ATOM 590 C CA . ALA A 1 79 ? 16.800 9.628 -10.898 1.00 41.97 79 ALA A CA 1
ATOM 591 C C . ALA A 1 79 ? 15.929 10.732 -11.523 1.00 41.97 79 ALA A C 1
ATOM 593 O O . ALA A 1 79 ? 16.132 11.117 -12.671 1.00 41.97 79 ALA A O 1
ATOM 594 N N . GLY A 1 80 ? 14.941 11.234 -10.778 1.00 51.03 80 GLY A N 1
ATOM 595 C CA . GLY A 1 80 ? 14.063 12.316 -11.227 1.00 51.03 80 GLY A CA 1
ATOM 596 C C . GLY A 1 80 ? 12.929 12.600 -10.242 1.00 51.03 80 GLY A C 1
ATOM 597 O O . GLY A 1 80 ? 12.507 11.717 -9.496 1.00 51.03 80 GLY A O 1
ATOM 598 N N . TYR A 1 81 ? 12.440 13.842 -10.233 1.00 44.91 81 TYR A N 1
ATOM 599 C CA . TYR A 1 81 ? 11.327 14.296 -9.395 1.00 44.91 81 TYR A CA 1
ATOM 600 C C . TYR A 1 81 ? 10.040 13.532 -9.749 1.00 44.91 81 TYR A C 1
ATOM 602 O O . TYR A 1 81 ? 9.563 13.607 -10.883 1.00 44.91 81 TYR A O 1
ATOM 610 N N . ARG A 1 82 ? 9.474 12.784 -8.792 1.00 53.78 82 ARG A N 1
ATOM 611 C CA . ARG A 1 82 ? 8.200 12.064 -8.956 1.00 53.78 82 ARG A CA 1
ATOM 612 C C . ARG A 1 82 ? 7.155 12.654 -8.012 1.00 53.78 82 ARG A C 1
ATOM 614 O O . ARG A 1 82 ? 7.338 12.635 -6.800 1.00 53.78 82 ARG A O 1
ATOM 621 N N . GLY A 1 83 ? 6.071 13.184 -8.575 1.00 44.50 83 GLY A N 1
ATOM 622 C CA . GLY A 1 83 ? 4.902 13.616 -7.812 1.00 44.50 83 GLY A CA 1
ATOM 623 C C . GLY A 1 83 ? 3.994 12.427 -7.494 1.00 44.50 83 GLY A C 1
ATOM 624 O O . GLY A 1 83 ? 3.642 11.666 -8.394 1.00 44.50 83 GLY A O 1
ATOM 625 N N . PHE A 1 84 ? 3.606 12.276 -6.228 1.00 38.44 84 PHE A N 1
ATOM 626 C CA . PHE A 1 84 ? 2.561 11.342 -5.809 1.00 38.44 84 PHE A CA 1
ATOM 627 C C . PHE A 1 84 ? 1.197 12.026 -5.989 1.00 38.44 84 PHE A C 1
ATOM 629 O O . PHE A 1 84 ? 0.969 13.102 -5.440 1.00 38.44 84 PHE A O 1
ATOM 636 N N . THR A 1 85 ? 0.302 11.438 -6.786 1.00 34.78 85 THR A N 1
ATOM 637 C CA . THR A 1 85 ? -1.088 11.906 -6.935 1.00 34.78 85 THR A CA 1
ATOM 638 C C . THR A 1 85 ? -1.993 11.188 -5.937 1.00 34.78 85 THR A C 1
ATOM 640 O O . THR A 1 85 ? -1.809 9.997 -5.691 1.00 34.78 85 THR A O 1
ATOM 643 N N . ARG A 1 86 ? -2.932 11.955 -5.373 1.00 33.69 86 ARG A N 1
ATOM 644 C CA . ARG A 1 86 ? -3.945 11.557 -4.387 1.00 33.69 86 ARG A CA 1
ATOM 645 C C . ARG A 1 86 ? -4.987 10.607 -4.971 1.00 33.69 86 ARG A C 1
ATOM 647 O O . ARG A 1 86 ? -5.230 10.700 -6.197 1.00 33.69 86 ARG A O 1
#

Radius of gyration: 16.08 Å; Cα contacts (8 Å, |Δi|>4): 144; chains: 1; bounding box: 42×21×37 Å

Solvent-accessible surface area (backbone atoms only — not comparable to full-atom values): 5575 Å² total; per-residue (Å²): 135,60,74,46,73,52,74,47,79,48,66,33,87,48,92,53,69,46,72,50,72,50,75,41,69,34,66,67,73,92,87,55,82,76,57,64,82,61,42,83,64,51,72,51,80,44,79,35,46,48,66,30,70,47,76,45,78,48,77,41,49,48,63,71,47,59,42,42,55,42,88,86,72,48,76,41,74,79,89,71,94,78,85,85,80,134